Protein AF-A0A951AF44-F1 (afdb_monomer)

Foldseek 3Di:
DPDDPVFKAWEWDADPVRWIKIKIKGKDKDQPQKDWAKAFDPPQDPDQQEGEIETDIHDRDDDDGGDDIDIDMYMDIDGDDPNRHQKYWYDYPVDIDIHGYYYPPD

Sequence (106 aa):
MSKSKNEFRAWYENDSAGKSHIKVKGTVTEIDGSTTTIVRANPQGINPRVLLLRLDVQPYSGSIPPHTAIEKEITYDELSTKGAFSDVTIEGKTDSFTLKVEADAH

Mean predicted aligned error: 6.83 Å

Secondary structure (DSSP, 8-state):
----GGG-EEEEEE-TTS-EEEEEEEEEEEETT-EEEEEE-SSPPS-TTEEEEEEEEEPP-SSS----EEEEEEEEEEEE-TTS-SEEEEE-SS-EEEEEEEE---

Solvent-accessible surface area (backbone atoms only — not comparable to full-atom values): 6310 Å² total; per-residue (Å²): 132,86,80,60,82,82,52,56,50,36,30,41,46,68,50,99,86,72,48,28,28,43,37,36,40,30,65,46,78,36,51,50,73,38,49,74,43,65,40,80,39,84,76,63,58,94,52,80,39,40,46,38,30,27,56,49,70,48,73,54,86,68,93,68,82,64,88,47,78,43,81,42,80,46,67,36,80,42,85,41,63,82,80,55,46,57,31,38,34,43,36,49,96,90,51,70,51,74,41,65,46,40,78,62,88,124

Structure (mmCIF, N/CA/C/O backbone):
data_AF-A0A951AF44-F1
#
_entry.id   AF-A0A951AF44-F1
#
loop_
_atom_site.group_PDB
_atom_site.id
_atom_site.type_symbol
_atom_site.label_atom_id
_atom_site.label_alt_id
_atom_site.label_comp_id
_atom_site.label_asym_id
_atom_site.label_entity_id
_atom_site.label_seq_id
_atom_site.pdbx_PDB_ins_code
_atom_site.Cartn_x
_atom_site.Cartn_y
_atom_site.Cartn_z
_atom_site.occupancy
_atom_site.B_iso_or_equiv
_atom_site.auth_seq_id
_atom_site.auth_comp_id
_atom_site.auth_asym_id
_atom_site.auth_atom_id
_atom_site.pdbx_PDB_model_num
ATOM 1 N N . MET A 1 1 ? 3.958 -8.562 -18.529 1.00 34.72 1 MET A N 1
ATOM 2 C CA . MET A 1 1 ? 4.108 -9.686 -17.582 1.00 34.72 1 MET A CA 1
ATOM 3 C C . MET A 1 1 ? 3.291 -9.338 -16.354 1.00 34.72 1 MET A C 1
ATOM 5 O O . MET A 1 1 ? 3.559 -8.313 -15.747 1.00 34.72 1 MET A O 1
ATOM 9 N N . SER A 1 2 ? 2.225 -10.093 -16.087 1.00 35.00 2 SER A N 1
ATOM 10 C CA . SER A 1 2 ? 1.320 -9.844 -14.961 1.00 35.00 2 SER A CA 1
ATOM 11 C C . SER A 1 2 ? 2.041 -10.277 -13.689 1.00 35.00 2 SER A C 1
ATOM 13 O O . SER A 1 2 ? 2.142 -11.473 -13.421 1.00 35.00 2 SER A O 1
ATOM 15 N N . LYS A 1 3 ? 2.658 -9.320 -12.984 1.00 45.12 3 LYS A N 1
ATOM 16 C CA . LYS A 1 3 ? 3.288 -9.603 -11.699 1.00 45.12 3 LYS A CA 1
ATOM 17 C C . LYS A 1 3 ? 2.193 -9.966 -10.706 1.00 45.12 3 LYS A C 1
ATOM 19 O O . LYS A 1 3 ? 1.205 -9.262 -10.526 1.00 45.12 3 LYS A O 1
ATOM 24 N N . SER A 1 4 ? 2.340 -11.172 -10.193 1.00 44.66 4 SER A N 1
ATOM 25 C CA . SER A 1 4 ? 1.378 -11.928 -9.422 1.00 44.66 4 SER A CA 1
ATOM 26 C C . SER A 1 4 ? 1.029 -11.223 -8.119 1.00 44.66 4 SER A C 1
ATOM 28 O O . SER A 1 4 ? 1.909 -10.873 -7.340 1.00 44.66 4 SER A O 1
ATOM 30 N N . LYS A 1 5 ? -0.273 -11.153 -7.832 1.00 52.41 5 LYS A N 1
ATOM 31 C CA . LYS A 1 5 ? -0.893 -10.781 -6.546 1.00 52.41 5 LYS A CA 1
ATOM 32 C C . LYS A 1 5 ? -0.252 -11.437 -5.297 1.00 52.41 5 LYS A C 1
ATOM 34 O O . LYS A 1 5 ? -0.565 -11.030 -4.189 1.00 52.41 5 LYS A O 1
ATOM 39 N N . ASN A 1 6 ? 0.628 -12.429 -5.478 1.00 55.78 6 ASN A N 1
ATOM 40 C CA . ASN A 1 6 ? 1.332 -13.198 -4.450 1.00 55.78 6 ASN A CA 1
ATOM 41 C C . ASN A 1 6 ? 2.527 -12.477 -3.798 1.00 55.78 6 ASN A C 1
ATOM 43 O O . ASN A 1 6 ? 3.064 -13.004 -2.830 1.00 55.78 6 ASN A O 1
ATOM 47 N N . GLU A 1 7 ? 2.978 -11.328 -4.311 1.00 81.94 7 GLU A N 1
ATOM 48 C CA . GLU A 1 7 ? 4.149 -10.627 -3.745 1.00 81.94 7 GLU A CA 1
ATOM 49 C C . GLU A 1 7 ? 3.785 -9.564 -2.704 1.00 81.94 7 GLU A C 1
ATOM 51 O O . GLU A 1 7 ? 4.673 -9.077 -2.009 1.00 81.94 7 GLU A O 1
ATOM 56 N N . PHE A 1 8 ? 2.503 -9.206 -2.571 1.00 89.44 8 PHE A N 1
ATOM 57 C CA . PHE A 1 8 ? 2.059 -8.221 -1.589 1.00 89.44 8 PHE A CA 1
ATOM 58 C C . PHE A 1 8 ? 1.379 -8.876 -0.387 1.00 89.44 8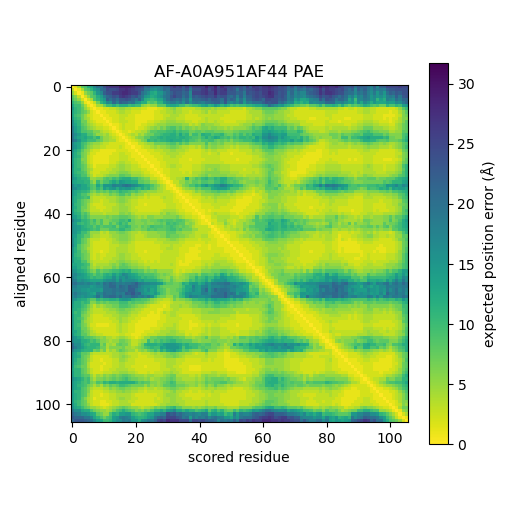 PHE A C 1
ATOM 60 O O . PHE A 1 8 ? 0.572 -9.793 -0.529 1.00 89.44 8 PHE A O 1
ATOM 67 N N . ARG A 1 9 ? 1.652 -8.337 0.802 1.00 92.69 9 ARG A N 1
ATOM 68 C CA . ARG A 1 9 ? 1.024 -8.714 2.071 1.00 92.69 9 ARG A CA 1
ATOM 69 C C . ARG A 1 9 ? 0.561 -7.462 2.808 1.00 92.69 9 ARG A C 1
ATOM 71 O O . ARG A 1 9 ? 1.258 -6.448 2.798 1.00 92.69 9 ARG A O 1
ATOM 78 N N . ALA A 1 10 ? -0.594 -7.551 3.463 1.00 93.44 10 ALA A N 1
ATOM 79 C CA . ALA A 1 10 ? -1.138 -6.508 4.325 1.00 93.44 10 ALA A CA 1
ATOM 80 C C . ALA A 1 10 ? -1.459 -7.085 5.710 1.00 93.44 10 ALA A C 1
ATOM 82 O O . ALA A 1 10 ? -2.112 -8.124 5.805 1.00 93.44 10 ALA A O 1
ATOM 83 N N . TRP A 1 11 ? -1.020 -6.424 6.780 1.00 94.25 11 TRP A N 1
ATOM 84 C CA . TRP A 1 11 ? -1.258 -6.881 8.150 1.00 94.25 11 TRP A CA 1
ATOM 85 C C . TRP A 1 11 ? -1.372 -5.730 9.145 1.00 94.25 11 TRP A C 1
ATOM 87 O O . TRP A 1 11 ? -0.983 -4.596 8.864 1.00 94.25 11 TRP A O 1
ATOM 97 N N . TYR A 1 12 ? -1.898 -6.044 10.326 1.00 93.06 12 TYR A N 1
ATOM 98 C CA . TYR A 1 12 ? -1.816 -5.175 11.495 1.00 93.06 12 TYR A CA 1
ATOM 99 C C . TYR A 1 12 ? -0.642 -5.550 12.389 1.00 93.06 12 TYR A C 1
ATOM 101 O O . TYR A 1 12 ? -0.553 -6.694 12.827 1.00 93.06 12 TYR A O 1
ATOM 109 N N . GLU A 1 13 ? 0.178 -4.567 12.740 1.00 90.88 13 GLU A N 1
ATOM 110 C CA . GLU A 1 13 ? 1.240 -4.672 13.741 1.00 90.88 13 GLU A CA 1
ATOM 111 C C . GLU A 1 13 ? 0.920 -3.740 14.917 1.00 90.88 13 GLU A C 1
ATOM 113 O O . GLU A 1 13 ? 0.327 -2.682 14.722 1.00 90.88 13 GLU A O 1
ATOM 118 N N . ASN A 1 14 ? 1.281 -4.118 16.142 1.00 88.81 14 ASN A N 1
ATOM 119 C CA . ASN A 1 14 ? 1.221 -3.214 17.289 1.00 88.81 14 ASN A CA 1
ATOM 120 C C . ASN A 1 14 ? 2.643 -2.797 17.665 1.00 88.81 14 ASN A C 1
ATOM 122 O O . ASN A 1 14 ? 3.504 -3.660 17.824 1.00 88.81 14 ASN A O 1
ATOM 126 N N . ASP A 1 15 ? 2.877 -1.500 17.842 1.00 86.38 15 ASP A N 1
ATOM 127 C CA . ASP A 1 15 ? 4.148 -1.003 18.353 1.00 86.38 15 ASP A CA 1
ATOM 128 C C . ASP A 1 15 ? 4.283 -1.249 19.869 1.00 86.38 15 ASP A C 1
ATOM 130 O O . ASP A 1 15 ? 3.340 -1.636 20.570 1.00 86.38 15 ASP A O 1
ATOM 134 N N . SER A 1 16 ? 5.479 -0.998 20.403 1.00 82.69 16 SER A N 1
ATOM 135 C CA . SER A 1 16 ? 5.769 -1.135 21.835 1.00 82.69 16 SER A CA 1
ATOM 136 C C . SER A 1 16 ? 5.018 -0.132 22.723 1.00 82.69 16 SER A C 1
ATOM 138 O O . SER A 1 16 ? 4.942 -0.332 23.934 1.00 82.69 16 SER A O 1
ATOM 140 N N . ALA A 1 17 ? 4.445 0.926 22.143 1.00 83.94 17 ALA A N 1
ATOM 141 C CA . ALA A 1 17 ? 3.610 1.910 22.823 1.00 83.9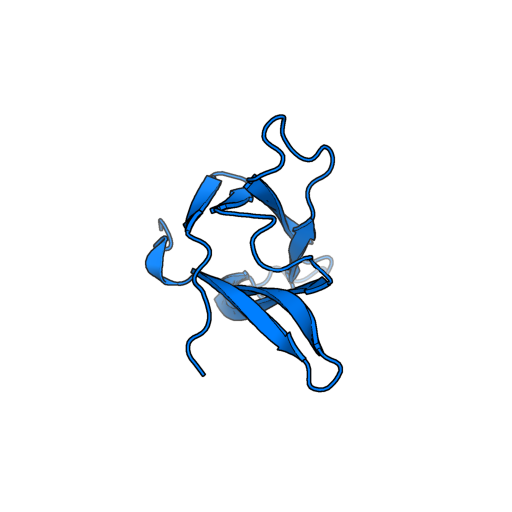4 17 ALA A CA 1
ATOM 142 C C . ALA A 1 17 ? 2.109 1.550 22.780 1.00 83.94 17 ALA A C 1
ATOM 144 O O . ALA A 1 17 ? 1.281 2.320 23.273 1.00 83.94 17 ALA A O 1
ATOM 145 N N . GLY A 1 18 ? 1.746 0.392 22.214 1.00 81.81 18 GLY A N 1
ATOM 146 C CA . GLY A 1 18 ? 0.369 -0.089 22.107 1.00 81.81 18 GLY A CA 1
ATOM 147 C C . GLY A 1 18 ? -0.436 0.552 20.975 1.00 81.81 18 GLY A C 1
ATOM 148 O O . GLY A 1 18 ? -1.657 0.397 20.931 1.00 81.81 18 GLY A O 1
ATOM 149 N N . LYS A 1 19 ? 0.213 1.275 20.060 1.00 87.38 19 LYS A N 1
ATOM 150 C CA . LYS A 1 19 ? -0.417 1.809 18.854 1.00 87.38 19 LYS A CA 1
ATOM 151 C C . LYS A 1 19 ? -0.452 0.742 17.776 1.00 87.38 19 LYS A C 1
ATOM 153 O O . LYS A 1 19 ? 0.516 0.017 17.576 1.00 87.38 19 LYS A O 1
ATOM 158 N N . SER A 1 20 ? -1.559 0.670 17.051 1.00 89.56 20 SER A N 1
ATOM 159 C CA . SER A 1 20 ? -1.69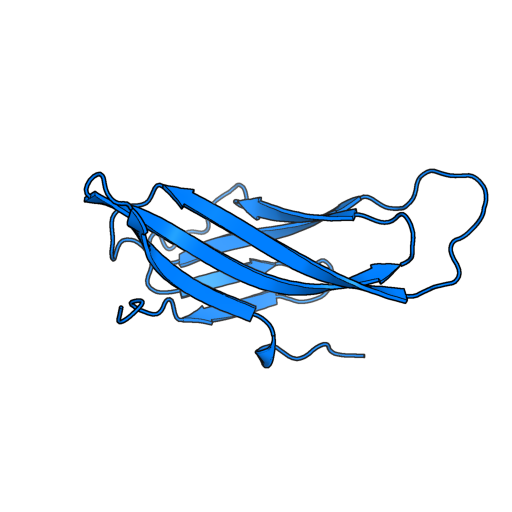0 -0.261 15.935 1.00 89.56 20 SER A CA 1
ATOM 160 C C . SER A 1 20 ? -1.326 0.424 14.623 1.00 89.56 20 SER A C 1
ATOM 162 O O . SER A 1 20 ? -1.668 1.576 14.379 1.00 89.56 20 SER A O 1
ATOM 164 N N . HIS A 1 21 ? -0.633 -0.297 13.763 1.00 93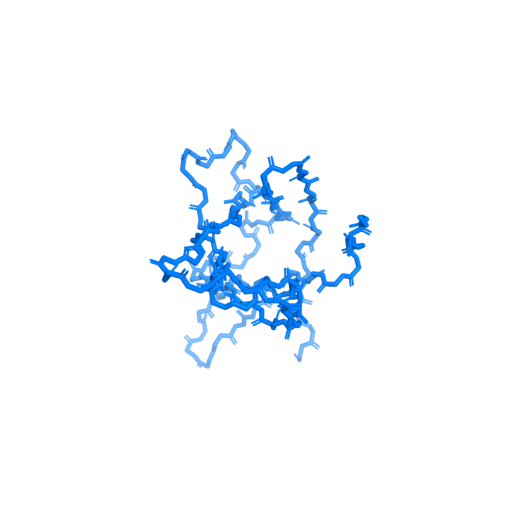.25 21 HIS A N 1
ATOM 165 C CA . HIS A 1 21 ? -0.195 0.147 12.455 1.00 93.25 21 HIS A CA 1
ATOM 166 C C . HIS A 1 21 ? -0.734 -0.826 11.419 1.00 93.25 21 HIS A C 1
ATOM 168 O O . HIS A 1 21 ? -0.646 -2.041 11.604 1.00 93.25 21 HIS A O 1
ATOM 174 N N . ILE A 1 22 ? -1.316 -0.307 10.340 1.00 94.06 22 ILE A N 1
ATOM 175 C CA . ILE A 1 22 ? -1.548 -1.117 9.149 1.00 94.06 22 ILE A CA 1
ATOM 176 C C . ILE A 1 22 ? -0.306 -1.030 8.274 1.00 94.06 22 ILE A C 1
ATOM 178 O O . ILE A 1 22 ? 0.116 0.058 7.877 1.00 94.06 22 ILE A O 1
ATOM 182 N N . LYS A 1 23 ? 0.280 -2.188 7.988 1.00 94.88 23 LYS A N 1
ATOM 183 C CA . LYS A 1 23 ? 1.461 -2.311 7.148 1.00 94.88 23 LYS A CA 1
ATOM 184 C C . LYS A 1 23 ? 1.112 -3.029 5.865 1.00 94.88 23 LYS A C 1
ATOM 186 O O . LYS A 1 23 ? 0.376 -4.015 5.868 1.00 94.88 23 LYS A O 1
ATOM 191 N N . VAL A 1 24 ? 1.652 -2.524 4.765 1.00 94.44 24 VAL A N 1
ATOM 192 C CA . VAL A 1 24 ? 1.583 -3.178 3.461 1.00 94.44 24 VAL A CA 1
ATOM 193 C C . VAL A 1 24 ? 2.987 -3.260 2.915 1.00 94.44 24 VAL A C 1
ATOM 195 O O . VAL A 1 24 ? 3.726 -2.281 2.925 1.00 94.44 24 VAL A O 1
ATOM 198 N N . LYS A 1 25 ? 3.363 -4.439 2.451 1.00 93.81 25 LYS A N 1
ATOM 199 C CA . LYS A 1 25 ? 4.687 -4.708 1.914 1.00 93.81 25 LYS A CA 1
ATOM 200 C C . LYS A 1 25 ? 4.538 -5.493 0.632 1.00 93.81 25 LYS A C 1
ATOM 202 O O . LYS A 1 25 ? 3.706 -6.394 0.571 1.00 93.81 25 LYS A O 1
ATOM 207 N N . GLY A 1 26 ? 5.350 -5.175 -0.360 1.00 91.38 26 GLY A N 1
ATOM 208 C CA . GLY A 1 26 ? 5.448 -5.997 -1.550 1.00 91.38 26 GLY A CA 1
ATOM 209 C C . GLY A 1 26 ? 6.679 -5.689 -2.370 1.00 91.38 26 GLY A C 1
ATOM 210 O O . GLY A 1 26 ? 7.427 -4.758 -2.071 1.00 91.38 26 GLY A O 1
ATOM 211 N N . THR A 1 27 ? 6.876 -6.487 -3.408 1.00 89.62 27 THR A N 1
ATOM 212 C CA . THR A 1 27 ? 7.967 -6.311 -4.361 1.00 89.62 27 THR A CA 1
ATOM 213 C C . THR A 1 27 ? 7.419 -5.717 -5.649 1.00 89.62 27 THR A C 1
ATOM 215 O O . THR A 1 27 ? 6.376 -6.125 -6.158 1.00 89.62 27 THR A O 1
ATOM 218 N N . VAL A 1 28 ? 8.125 -4.730 -6.188 1.00 86.00 28 VAL A N 1
ATOM 219 C CA . VAL A 1 28 ? 7.851 -4.145 -7.500 1.00 86.00 28 VAL A CA 1
ATOM 220 C C . VAL A 1 28 ? 9.083 -4.248 -8.375 1.00 86.00 28 VAL A C 1
ATOM 222 O O . VAL A 1 28 ? 10.212 -4.265 -7.891 1.00 86.00 28 VAL A O 1
ATOM 225 N N . THR A 1 29 ? 8.869 -4.326 -9.684 1.00 83.75 29 THR A N 1
ATOM 226 C CA . THR A 1 29 ? 9.954 -4.150 -10.647 1.00 83.75 29 THR A CA 1
ATOM 227 C C . THR A 1 29 ? 9.895 -2.745 -11.194 1.00 83.75 29 THR A C 1
ATOM 229 O O . THR A 1 29 ? 8.917 -2.364 -11.835 1.00 83.75 29 THR A O 1
ATOM 232 N N . GLU A 1 30 ? 10.963 -2.006 -10.953 1.00 79.38 30 GLU A N 1
ATOM 233 C CA . GLU A 1 30 ? 11.165 -0.657 -11.448 1.00 79.38 30 GLU A CA 1
ATOM 234 C C . GLU A 1 30 ? 12.170 -0.701 -12.590 1.00 79.38 30 GLU A C 1
ATOM 236 O O . GLU A 1 30 ? 13.107 -1.500 -12.594 1.00 79.38 30 GLU A O 1
ATOM 241 N N . ILE A 1 31 ? 11.979 0.160 -13.581 1.00 79.06 31 ILE A N 1
ATOM 242 C CA . ILE A 1 31 ? 13.046 0.436 -14.536 1.00 79.06 31 ILE A CA 1
ATOM 243 C C . ILE A 1 31 ? 14.039 1.362 -13.822 1.00 79.06 31 ILE A C 1
ATOM 245 O O . ILE A 1 31 ? 13.608 2.238 -13.071 1.00 79.06 31 ILE A O 1
ATOM 249 N N . ASP A 1 32 ? 15.340 1.162 -14.023 1.00 71.19 32 ASP A N 1
ATOM 250 C CA . ASP A 1 32 ? 16.395 1.938 -13.368 1.00 71.19 32 ASP A CA 1
ATOM 251 C C . ASP A 1 32 ? 16.096 3.451 -13.398 1.00 71.19 32 ASP A C 1
ATOM 253 O O . ASP A 1 32 ? 15.673 4.011 -14.409 1.00 71.19 32 ASP A O 1
ATOM 257 N N . GLY A 1 33 ? 16.209 4.102 -12.244 1.00 71.19 33 GLY A N 1
ATOM 258 C CA . GLY A 1 33 ? 15.895 5.519 -12.076 1.00 71.19 33 GLY A CA 1
ATOM 259 C C . GLY A 1 33 ? 14.407 5.915 -12.049 1.00 71.19 33 GLY A C 1
ATOM 260 O O . GLY A 1 33 ? 14.118 7.084 -11.796 1.00 71.19 33 GLY A O 1
ATOM 261 N N . SER A 1 34 ? 13.454 4.999 -12.260 1.00 80.88 34 SER A N 1
ATOM 262 C CA . SER A 1 34 ? 12.056 5.223 -11.851 1.00 80.88 34 SER A CA 1
ATOM 263 C C . SER A 1 34 ? 11.895 4.963 -10.353 1.00 80.88 34 SER A C 1
ATOM 265 O O . SER A 1 34 ? 12.665 4.212 -9.764 1.00 80.88 34 SER A O 1
ATOM 267 N N . THR A 1 35 ? 10.928 5.617 -9.712 1.00 84.88 35 THR A N 1
ATOM 268 C CA . THR A 1 35 ? 10.627 5.388 -8.292 1.00 84.88 35 THR A CA 1
ATOM 269 C C . THR A 1 35 ? 9.147 5.104 -8.127 1.00 84.88 35 THR A C 1
ATOM 271 O O . THR A 1 35 ? 8.316 5.928 -8.500 1.00 84.88 35 THR A O 1
ATOM 274 N N . THR A 1 36 ? 8.817 3.962 -7.536 1.00 88.12 36 THR A N 1
ATOM 275 C CA . THR A 1 36 ? 7.458 3.598 -7.140 1.00 88.12 36 THR A CA 1
ATOM 276 C C . THR A 1 36 ? 7.325 3.731 -5.634 1.00 88.12 36 THR A C 1
ATOM 278 O O . THR A 1 36 ? 8.168 3.273 -4.861 1.00 88.12 36 THR A O 1
ATOM 281 N N . THR A 1 37 ? 6.237 4.352 -5.201 1.00 92.06 37 THR A N 1
ATOM 282 C CA . THR A 1 37 ? 5.870 4.451 -3.787 1.00 92.06 37 THR A CA 1
ATOM 283 C C . THR A 1 37 ? 4.425 4.024 -3.595 1.00 92.06 37 THR A C 1
ATOM 285 O O . THR A 1 37 ? 3.596 4.182 -4.491 1.00 92.06 37 THR A O 1
ATOM 288 N N . ILE A 1 38 ? 4.116 3.464 -2.427 1.00 93.50 38 ILE A N 1
ATOM 289 C CA . ILE A 1 38 ? 2.736 3.195 -2.029 1.00 93.50 38 ILE A CA 1
ATOM 290 C C . ILE A 1 38 ? 2.238 4.422 -1.274 1.00 93.50 38 ILE A C 1
ATOM 292 O O . ILE A 1 38 ? 2.851 4.836 -0.292 1.00 93.50 38 ILE A O 1
ATOM 296 N N . VAL A 1 39 ? 1.121 4.991 -1.712 1.00 94.25 39 VAL A N 1
ATOM 297 C CA . VAL A 1 39 ? 0.502 6.148 -1.062 1.00 94.25 39 VAL A CA 1
ATOM 298 C C . VAL A 1 39 ? -0.965 5.886 -0.774 1.00 94.25 39 VAL A C 1
ATOM 300 O O . VAL A 1 39 ? -1.627 5.119 -1.473 1.00 94.25 39 VAL A O 1
ATOM 303 N N . ARG A 1 40 ? -1.504 6.560 0.242 1.00 94.56 40 ARG A N 1
ATOM 304 C CA . ARG A 1 40 ? -2.941 6.545 0.503 1.00 94.56 40 ARG A CA 1
ATOM 305 C C . ARG A 1 40 ? -3.686 7.240 -0.633 1.00 94.56 40 ARG A C 1
ATOM 307 O O . ARG A 1 40 ? -3.369 8.379 -0.972 1.00 94.56 40 ARG A O 1
ATOM 314 N N . ALA A 1 41 ? -4.688 6.581 -1.205 1.00 92.31 41 ALA A N 1
ATOM 315 C CA . ALA A 1 41 ? -5.506 7.188 -2.248 1.00 92.31 41 ALA A CA 1
ATOM 316 C C . ALA A 1 41 ? -6.391 8.313 -1.678 1.00 92.31 41 ALA A C 1
ATOM 318 O O . ALA A 1 41 ? -6.836 8.262 -0.530 1.00 92.31 41 ALA A O 1
ATOM 319 N N . ASN A 1 42 ? -6.680 9.332 -2.482 1.00 87.75 42 ASN A N 1
ATOM 320 C CA . ASN A 1 42 ? -7.666 10.357 -2.150 1.00 87.75 42 ASN A CA 1
ATOM 321 C C . ASN A 1 42 ? -8.531 10.615 -3.395 1.00 87.75 42 ASN A C 1
ATOM 323 O O . ASN A 1 42 ? -7.966 11.007 -4.420 1.00 87.75 42 ASN A O 1
ATOM 327 N N . PRO A 1 43 ? -9.859 10.389 -3.344 1.00 87.81 43 PRO A N 1
ATOM 328 C CA . PRO A 1 43 ? -10.664 9.999 -2.177 1.00 87.81 43 PRO A CA 1
ATOM 329 C C . PRO A 1 43 ? -10.415 8.562 -1.693 1.00 87.81 43 PRO A C 1
ATOM 331 O O . PRO A 1 43 ? -10.061 7.679 -2.470 1.00 87.81 43 PRO A O 1
ATOM 334 N N . GLN A 1 44 ? -10.630 8.321 -0.396 1.00 88.62 44 GLN A N 1
ATOM 335 C CA . GLN A 1 44 ? -10.842 6.966 0.119 1.00 88.62 44 GLN A CA 1
ATOM 336 C C . GLN A 1 44 ? -12.231 6.511 -0.338 1.00 88.62 44 GLN A C 1
ATOM 338 O O . GLN A 1 44 ? -13.185 7.283 -0.245 1.00 88.62 44 GLN A O 1
ATOM 343 N N . GLY A 1 45 ? -12.330 5.303 -0.898 1.00 83.88 45 GLY A N 1
ATOM 344 C CA . GLY A 1 45 ? -13.576 4.786 -1.469 1.00 83.88 45 GLY A CA 1
ATOM 345 C C . GLY A 1 45 ? -14.754 4.777 -0.482 1.00 83.88 45 GLY A C 1
ATOM 346 O O . GLY A 1 45 ? -14.606 5.009 0.713 1.00 83.88 45 GLY A O 1
ATOM 347 N N . ILE A 1 46 ? -15.952 4.463 -0.982 1.00 86.56 46 ILE A N 1
ATOM 348 C CA . ILE A 1 46 ? -17.204 4.547 -0.201 1.00 86.56 46 ILE A CA 1
ATOM 349 C C . ILE A 1 46 ? -17.200 3.610 1.023 1.00 86.56 46 ILE A C 1
ATOM 351 O O . ILE A 1 46 ? -17.858 3.900 2.021 1.00 86.56 46 ILE A O 1
ATOM 355 N N . ASN A 1 47 ? -16.482 2.481 0.964 1.00 90.38 47 ASN A N 1
ATOM 356 C CA . ASN A 1 47 ? -16.432 1.518 2.061 1.00 90.38 47 ASN A CA 1
ATOM 357 C C . ASN A 1 47 ? -15.304 1.862 3.054 1.00 90.38 47 ASN A C 1
AT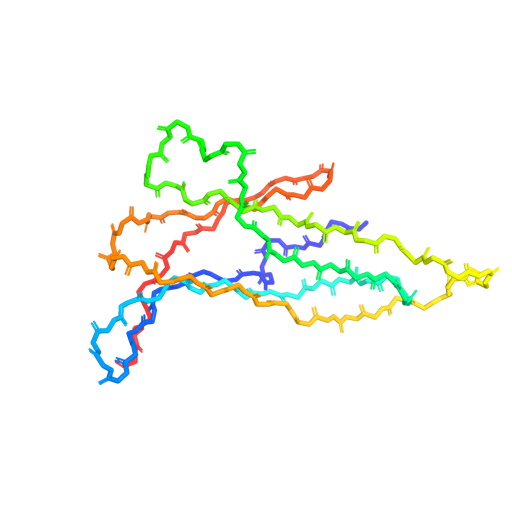OM 359 O O . ASN A 1 47 ? -14.138 1.638 2.731 1.00 90.38 47 ASN A O 1
ATOM 363 N N . PRO A 1 48 ? -15.622 2.298 4.288 1.00 87.69 48 PRO A N 1
ATOM 364 C CA . PRO A 1 48 ? -14.612 2.687 5.271 1.00 87.69 48 PRO A CA 1
ATOM 365 C C . PRO A 1 48 ? -13.781 1.511 5.805 1.00 87.69 48 PRO A C 1
ATOM 367 O O . PRO A 1 48 ? -12.753 1.739 6.433 1.00 87.69 48 PRO A O 1
ATOM 370 N N . ARG A 1 49 ? -14.204 0.258 5.569 1.00 91.75 49 ARG A N 1
ATOM 371 C CA . ARG A 1 49 ? -13.444 -0.948 5.947 1.00 91.75 49 ARG A CA 1
ATOM 372 C C . ARG A 1 49 ? -12.401 -1.360 4.911 1.00 91.75 49 ARG A C 1
ATOM 374 O O . ARG A 1 49 ? -11.667 -2.316 5.150 1.00 91.75 49 ARG A O 1
ATOM 381 N N . VAL A 1 50 ? -12.343 -0.677 3.769 1.00 92.75 50 VAL A N 1
ATOM 382 C CA . VAL A 1 50 ? -11.350 -0.940 2.727 1.00 92.75 50 VAL A CA 1
ATOM 383 C C . VAL A 1 50 ? -10.394 0.238 2.669 1.00 92.75 50 VAL A C 1
ATOM 385 O O . VAL A 1 50 ? -10.792 1.344 2.310 1.00 92.75 50 VAL A O 1
ATOM 388 N N . LEU A 1 51 ? -9.127 -0.001 3.001 1.00 94.62 51 LEU A N 1
ATOM 389 C CA . LEU A 1 51 ? -8.082 0.995 2.796 1.00 94.62 51 LEU A CA 1
ATOM 390 C C . LEU A 1 51 ? -7.717 1.014 1.312 1.00 94.62 51 LEU A C 1
ATOM 392 O O . LEU A 1 51 ? -7.300 -0.006 0.759 1.00 94.62 51 LEU A O 1
ATOM 396 N N . LEU A 1 52 ? -7.873 2.168 0.667 1.00 95.31 52 LEU A N 1
ATOM 397 C CA . LEU A 1 52 ? -7.482 2.340 -0.728 1.00 95.31 52 LEU A CA 1
ATOM 398 C C . LEU A 1 52 ? -6.078 2.944 -0.800 1.00 95.31 52 LEU A C 1
ATOM 400 O O . LEU A 1 52 ? -5.837 4.047 -0.302 1.00 95.31 52 LEU A O 1
ATOM 404 N N . LEU A 1 53 ? -5.161 2.220 -1.426 1.00 95.12 53 LEU A N 1
ATOM 405 C CA . LEU A 1 53 ? -3.791 2.631 -1.695 1.00 95.12 53 LEU A CA 1
ATOM 406 C C . LEU A 1 53 ? -3.579 2.754 -3.200 1.00 95.12 53 LEU A C 1
ATOM 408 O O . LEU A 1 53 ? -4.265 2.116 -3.995 1.00 95.12 53 LEU A O 1
ATOM 412 N N . ARG A 1 54 ? -2.594 3.555 -3.589 1.00 93.44 54 ARG A N 1
ATOM 413 C CA . ARG A 1 54 ? -2.187 3.754 -4.975 1.00 93.44 54 ARG A CA 1
ATOM 414 C C . ARG A 1 54 ? -0.682 3.585 -5.099 1.00 93.44 54 ARG A C 1
ATOM 416 O O . ARG A 1 54 ? 0.062 4.058 -4.241 1.00 93.44 54 ARG A O 1
ATOM 423 N N . LEU A 1 55 ? -0.242 2.952 -6.179 1.00 90.69 55 LEU A N 1
ATOM 424 C CA . LEU A 1 55 ? 1.157 2.964 -6.587 1.00 90.69 55 LEU A CA 1
ATOM 425 C C . LEU A 1 55 ? 1.428 4.258 -7.353 1.00 90.69 55 LEU A C 1
ATOM 427 O O . LEU A 1 55 ? 0.934 4.446 -8.465 1.00 90.69 55 LEU A O 1
ATOM 431 N N . ASP A 1 56 ? 2.181 5.164 -6.740 1.00 89.88 56 ASP A N 1
ATOM 432 C CA . ASP A 1 56 ? 2.640 6.384 -7.391 1.00 89.88 56 ASP A CA 1
ATOM 433 C C . ASP A 1 56 ? 4.008 6.135 -8.021 1.00 89.88 56 ASP A C 1
ATOM 435 O O . ASP A 1 56 ? 4.973 5.819 -7.321 1.00 89.88 56 ASP A O 1
ATOM 439 N N . VAL A 1 57 ? 4.065 6.229 -9.349 1.00 86.81 57 VAL A N 1
ATOM 440 C CA . VAL A 1 57 ? 5.262 5.945 -10.143 1.00 86.81 57 VAL A CA 1
ATOM 441 C C . VAL A 1 57 ? 5.788 7.257 -10.695 1.00 86.81 57 VAL A C 1
ATOM 443 O O . VAL A 1 57 ? 5.214 7.837 -11.620 1.00 86.81 57 VAL A O 1
ATOM 446 N N . GLN A 1 58 ? 6.917 7.698 -10.160 1.00 86.81 58 GLN A N 1
ATOM 447 C CA . GLN A 1 58 ? 7.681 8.795 -10.723 1.00 86.81 58 GLN A CA 1
ATOM 448 C C . GLN A 1 58 ? 8.577 8.249 -11.841 1.00 86.81 58 GLN A C 1
ATOM 450 O O . GLN A 1 58 ? 9.431 7.392 -11.582 1.00 86.81 58 GLN A O 1
ATOM 455 N N . PRO A 1 59 ? 8.380 8.695 -13.096 1.00 81.56 59 PRO A N 1
ATOM 456 C CA . PRO A 1 59 ? 9.236 8.277 -14.191 1.00 81.56 59 PRO A CA 1
ATOM 457 C C . PRO A 1 59 ? 10.644 8.839 -13.996 1.00 81.56 59 PRO A C 1
ATOM 459 O O . PRO A 1 59 ? 10.827 9.917 -13.427 1.00 81.56 59 PRO A O 1
ATOM 462 N N . TYR A 1 60 ? 11.633 8.122 -14.520 1.00 79.62 60 TYR A N 1
ATOM 463 C CA . TYR A 1 60 ? 12.997 8.624 -14.597 1.00 79.62 60 TYR A CA 1
ATOM 464 C C . TYR A 1 60 ? 13.041 9.969 -15.339 1.00 79.62 60 TYR A C 1
ATOM 466 O O . TYR A 1 60 ? 12.439 10.118 -16.404 1.00 79.62 60 TYR A O 1
ATOM 474 N N . SER A 1 61 ? 13.757 10.941 -14.773 1.00 76.38 61 SER A N 1
ATOM 475 C CA . SER A 1 61 ? 13.835 12.317 -15.280 1.00 76.38 61 SER A CA 1
ATOM 476 C C . SER A 1 61 ? 15.152 12.659 -15.983 1.00 76.38 61 SER A C 1
ATOM 478 O O . SER A 1 61 ? 15.329 13.797 -16.417 1.00 76.38 61 SER A O 1
ATOM 480 N N . GLY A 1 62 ? 16.092 11.717 -16.091 1.00 74.38 62 GLY A N 1
ATOM 481 C CA . GLY A 1 62 ? 17.383 11.977 -16.726 1.00 74.38 62 GLY A CA 1
ATOM 482 C C . GLY A 1 62 ? 17.387 11.757 -18.241 1.00 74.38 62 GLY A C 1
ATOM 483 O O . GLY A 1 62 ? 16.456 11.220 -18.837 1.00 74.38 62 GLY A O 1
ATOM 484 N N . SER A 1 63 ? 18.476 12.184 -18.877 1.00 70.50 63 SER A N 1
ATOM 485 C CA . SER A 1 63 ? 18.609 12.186 -20.339 1.00 70.50 63 SER A CA 1
ATOM 486 C C . SER A 1 63 ? 18.992 10.829 -20.940 1.00 70.50 63 SER A C 1
ATOM 488 O O . SER A 1 63 ? 18.909 10.664 -22.156 1.00 70.50 63 SER A O 1
ATOM 490 N N . ILE A 1 64 ? 19.449 9.872 -20.123 1.00 73.50 64 ILE A N 1
ATOM 491 C CA . ILE A 1 64 ? 19.905 8.553 -20.581 1.00 73.50 64 ILE A CA 1
ATOM 492 C C . ILE A 1 64 ? 18.798 7.537 -20.297 1.00 73.50 64 ILE A C 1
ATOM 494 O O . ILE A 1 64 ? 18.518 7.281 -19.130 1.00 73.50 64 ILE A O 1
ATOM 498 N N . PRO A 1 65 ? 18.156 6.955 -21.323 1.00 64.25 65 PRO A N 1
ATOM 499 C CA . PRO A 1 65 ? 17.058 6.030 -21.103 1.00 64.25 65 PRO A CA 1
ATOM 500 C C . PRO A 1 65 ? 17.556 4.817 -20.310 1.00 64.25 65 PRO A C 1
ATOM 502 O O . PRO A 1 65 ? 18.552 4.219 -20.702 1.00 64.25 65 PRO A O 1
ATOM 505 N N . PRO A 1 66 ? 16.891 4.437 -19.216 1.00 68.69 66 PRO A N 1
ATOM 506 C CA . PRO A 1 66 ? 17.327 3.309 -18.412 1.00 68.69 66 PRO A CA 1
ATOM 507 C C . PRO A 1 66 ? 17.131 1.975 -19.142 1.00 68.69 66 PRO A C 1
ATOM 509 O O . PRO A 1 66 ? 16.182 1.796 -19.908 1.00 68.69 66 PRO A O 1
ATOM 512 N N . HIS A 1 67 ? 18.041 1.029 -18.900 1.00 73.12 67 HIS A N 1
ATOM 513 C CA . HIS A 1 67 ? 18.103 -0.249 -19.629 1.00 73.12 67 HIS A CA 1
ATOM 514 C C . HIS A 1 67 ? 17.870 -1.478 -18.741 1.00 73.12 67 HIS A C 1
ATOM 516 O O . HIS A 1 67 ? 17.759 -2.592 -19.252 1.00 73.12 67 HIS A O 1
ATOM 522 N N . THR A 1 68 ? 17.816 -1.289 -17.423 1.00 79.81 68 THR A N 1
ATOM 523 C CA . THR A 1 68 ? 17.797 -2.380 -16.445 1.00 79.81 68 THR A CA 1
ATOM 524 C C . THR A 1 68 ? 16.491 -2.355 -15.668 1.00 79.81 68 THR A C 1
ATOM 526 O O .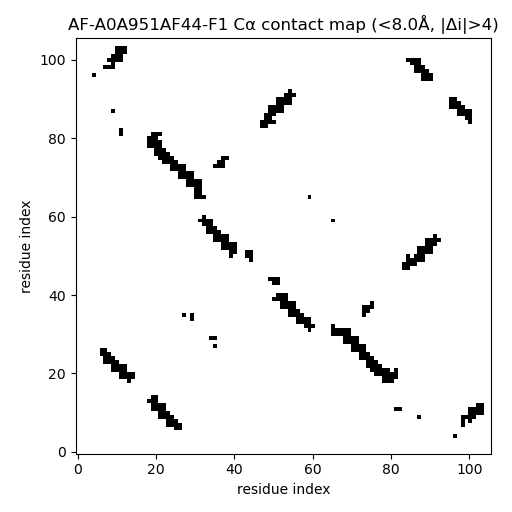 THR A 1 68 ? 16.039 -1.295 -15.244 1.00 79.81 68 THR A O 1
ATOM 529 N N . ALA A 1 69 ? 15.891 -3.526 -15.473 1.00 80.88 69 ALA A N 1
ATOM 530 C CA . ALA A 1 69 ? 14.771 -3.714 -14.563 1.00 80.88 69 ALA A CA 1
ATOM 531 C C . ALA A 1 69 ? 15.312 -4.213 -13.215 1.00 80.88 69 ALA A C 1
ATOM 533 O O . ALA A 1 69 ? 16.052 -5.196 -13.179 1.00 80.88 69 ALA A O 1
ATOM 534 N N . ILE A 1 70 ? 14.968 -3.532 -12.125 1.00 83.56 70 ILE A N 1
ATOM 535 C CA . ILE A 1 70 ? 15.437 -3.818 -10.767 1.00 83.56 70 ILE A CA 1
ATOM 536 C C . ILE A 1 70 ? 14.229 -4.185 -9.910 1.00 83.56 70 ILE A C 1
ATOM 538 O O . ILE A 1 70 ? 13.197 -3.516 -9.955 1.00 83.56 70 ILE A O 1
ATOM 542 N N . GLU A 1 71 ? 14.343 -5.259 -9.133 1.00 86.50 71 GLU A N 1
ATOM 543 C CA . GLU A 1 71 ? 13.340 -5.601 -8.126 1.00 86.50 71 GLU A CA 1
ATOM 544 C C . GLU A 1 71 ? 13.607 -4.834 -6.838 1.00 86.50 71 GLU A C 1
ATOM 546 O O . GLU A 1 71 ? 14.729 -4.812 -6.329 1.00 86.50 71 GLU A O 1
ATOM 551 N N . LYS A 1 72 ? 12.563 -4.200 -6.314 1.00 85.62 72 LYS A N 1
ATOM 552 C CA . LYS A 1 72 ? 12.631 -3.385 -5.115 1.00 85.62 72 LYS A CA 1
ATOM 553 C C . LYS A 1 72 ? 11.474 -3.712 -4.197 1.00 85.62 72 LYS A C 1
ATOM 555 O O . LYS A 1 72 ? 10.326 -3.834 -4.619 1.00 85.62 72 LYS A O 1
ATOM 560 N N . GLU A 1 73 ? 11.799 -3.827 -2.924 1.00 90.31 73 GLU A N 1
ATOM 561 C CA . GLU A 1 73 ? 10.816 -3.953 -1.867 1.00 90.31 73 GLU A CA 1
ATOM 562 C C . GLU A 1 73 ? 10.279 -2.567 -1.500 1.00 90.31 73 GLU A C 1
ATOM 564 O O . GLU A 1 73 ? 11.046 -1.630 -1.267 1.00 90.31 73 GLU A O 1
ATOM 569 N N . ILE A 1 74 ? 8.957 -2.438 -1.454 1.00 91.75 74 ILE A N 1
ATOM 570 C CA . ILE A 1 74 ? 8.264 -1.217 -1.057 1.00 91.75 74 ILE A CA 1
ATOM 571 C C . ILE A 1 74 ? 7.366 -1.498 0.141 1.00 91.75 74 ILE A C 1
ATOM 573 O O . ILE A 1 74 ? 6.752 -2.563 0.258 1.00 91.75 74 ILE A O 1
ATOM 577 N N . THR A 1 75 ? 7.299 -0.523 1.039 1.00 94.31 75 THR A N 1
ATOM 578 C CA . THR A 1 75 ? 6.529 -0.605 2.276 1.00 94.31 75 THR A CA 1
ATOM 579 C C . THR A 1 75 ? 5.633 0.614 2.436 1.00 94.31 75 THR A C 1
ATOM 581 O O . THR A 1 75 ? 5.959 1.725 2.021 1.00 94.31 75 THR A O 1
ATOM 584 N N . TYR A 1 76 ? 4.482 0.380 3.047 1.00 95.06 76 TYR A N 1
ATOM 585 C CA . TYR A 1 76 ? 3.537 1.378 3.512 1.00 95.06 76 TYR A CA 1
ATOM 586 C C . TYR A 1 76 ? 3.279 1.123 4.989 1.00 95.06 76 TYR A C 1
ATOM 588 O O . TYR A 1 76 ? 3.085 -0.027 5.390 1.00 95.06 76 TYR A O 1
ATOM 596 N N . ASP A 1 77 ? 3.257 2.191 5.771 1.00 94.94 77 ASP A N 1
ATOM 597 C CA . ASP A 1 77 ? 2.985 2.155 7.199 1.00 94.94 77 ASP A CA 1
ATOM 598 C C . ASP A 1 77 ? 2.081 3.337 7.552 1.00 94.94 77 ASP A C 1
ATOM 600 O O . ASP A 1 77 ? 2.404 4.493 7.267 1.00 94.94 77 ASP A O 1
ATOM 604 N N . GLU A 1 78 ? 0.933 3.037 8.150 1.00 93.31 78 GLU A N 1
ATOM 605 C CA . GLU A 1 78 ? 0.004 4.034 8.656 1.00 93.31 78 GLU A CA 1
ATOM 606 C C . GLU A 1 78 ? -0.489 3.657 10.053 1.00 93.31 78 GLU A C 1
ATOM 608 O O . GLU A 1 78 ? -0.989 2.553 10.286 1.00 93.31 78 GLU A O 1
ATOM 613 N N . LEU A 1 79 ? -0.441 4.630 10.966 1.00 92.62 79 LEU A N 1
ATOM 614 C CA . LEU A 1 79 ? -1.090 4.536 12.268 1.00 92.62 79 LEU A CA 1
ATOM 615 C C . LEU A 1 79 ? -2.606 4.351 12.090 1.00 92.62 79 LEU A C 1
ATOM 617 O O . LEU A 1 79 ? -3.286 5.206 11.525 1.00 92.62 79 LEU A O 1
ATOM 621 N N . SER A 1 80 ? -3.150 3.261 12.619 1.00 87.56 80 SER A N 1
ATOM 622 C CA . SER A 1 80 ? -4.555 2.891 12.456 1.00 87.56 80 SER A CA 1
ATOM 623 C C . SER A 1 80 ? -5.118 2.282 13.738 1.00 87.56 80 SER A C 1
ATOM 625 O O . SER A 1 80 ? -4.391 1.824 14.610 1.00 87.56 80 SER A O 1
ATOM 627 N N . THR A 1 81 ? -6.438 2.246 13.888 1.00 83.25 81 THR A N 1
ATOM 628 C CA . THR A 1 81 ? -7.055 1.441 14.948 1.00 83.25 81 THR A CA 1
ATOM 629 C C . THR A 1 81 ? -7.132 -0.009 14.471 1.00 83.25 81 THR A C 1
ATOM 631 O O . THR A 1 81 ? -7.688 -0.274 13.403 1.00 83.25 81 THR A O 1
ATOM 634 N N . LYS A 1 82 ? -6.583 -0.966 15.235 1.00 78.25 82 LYS A N 1
ATOM 635 C CA . LYS A 1 82 ? -6.637 -2.394 14.875 1.00 78.25 82 LYS A CA 1
ATOM 636 C C . LYS A 1 82 ? -8.074 -2.822 14.572 1.00 78.25 82 LYS A C 1
ATOM 638 O O . LYS A 1 82 ? -8.977 -2.590 15.372 1.00 78.25 82 LYS A O 1
ATOM 643 N N . GLY A 1 83 ? -8.268 -3.456 13.416 1.00 78.31 83 GLY A N 1
ATOM 644 C CA . GLY A 1 83 ? -9.578 -3.919 12.951 1.00 78.31 83 GLY A CA 1
ATOM 645 C C . GLY A 1 83 ? -10.434 -2.867 12.235 1.00 78.31 83 GLY A C 1
ATOM 646 O O . GLY A 1 83 ? -11.569 -3.175 11.877 1.00 78.31 83 GLY A O 1
ATOM 647 N N . ALA A 1 84 ? -9.923 -1.652 11.996 1.00 83.25 84 ALA A N 1
ATOM 648 C CA . ALA A 1 84 ? -10.625 -0.640 11.200 1.00 83.25 84 ALA A CA 1
ATOM 649 C C . ALA A 1 84 ? -10.797 -1.051 9.723 1.00 83.25 84 ALA A C 1
ATOM 651 O O . ALA A 1 84 ? -11.813 -0.735 9.106 1.00 83.25 84 ALA A O 1
ATOM 652 N N . PHE A 1 85 ? -9.833 -1.789 9.178 1.00 91.00 85 PHE A N 1
ATOM 653 C CA . PHE A 1 85 ? -9.774 -2.236 7.794 1.00 91.00 85 PHE A CA 1
ATOM 654 C C . PHE A 1 85 ? -9.778 -3.764 7.737 1.00 91.00 85 PHE A C 1
ATOM 656 O O . PHE A 1 85 ? -9.016 -4.427 8.438 1.00 91.00 85 PHE A O 1
ATOM 663 N N . SER A 1 86 ? -10.641 -4.326 6.896 1.00 92.19 86 SER A N 1
ATOM 664 C CA . SER A 1 86 ? -10.666 -5.762 6.595 1.00 92.19 86 SER A CA 1
ATOM 665 C C . SER A 1 86 ? -9.857 -6.103 5.348 1.00 92.19 86 SER A C 1
ATOM 667 O O . SER A 1 86 ? -9.376 -7.226 5.197 1.00 92.19 86 SER A O 1
ATOM 669 N N . ASP A 1 87 ? -9.728 -5.133 4.446 1.00 94.12 87 ASP A N 1
ATOM 670 C CA . ASP A 1 87 ? -9.136 -5.304 3.132 1.00 94.12 87 ASP A CA 1
ATOM 671 C C . ASP A 1 87 ? -8.321 -4.060 2.754 1.00 94.12 87 ASP A C 1
ATOM 673 O O . ASP A 1 87 ? -8.660 -2.934 3.127 1.00 94.12 87 ASP A O 1
ATOM 677 N N . VAL A 1 88 ? -7.267 -4.265 1.971 1.00 93.75 88 VAL A N 1
ATOM 678 C CA . VAL A 1 88 ? -6.494 -3.204 1.319 1.00 93.75 88 VAL A CA 1
ATOM 679 C C . VAL A 1 88 ? -6.646 -3.379 -0.177 1.00 93.75 88 VAL A C 1
ATOM 681 O O . VAL A 1 88 ? -6.328 -4.440 -0.702 1.00 93.75 88 VAL A O 1
ATOM 684 N N . THR A 1 89 ? -7.097 -2.348 -0.879 1.00 94.81 89 THR A N 1
ATOM 685 C CA . THR A 1 89 ? -7.060 -2.330 -2.345 1.00 94.81 89 THR A CA 1
ATOM 686 C C . THR A 1 89 ? -5.902 -1.463 -2.798 1.00 94.81 89 THR A C 1
ATOM 688 O O . THR A 1 89 ? -5.783 -0.328 -2.350 1.00 94.81 89 THR A O 1
ATOM 691 N N . ILE A 1 90 ? -5.052 -1.998 -3.669 1.00 93.06 90 ILE A N 1
ATOM 692 C CA . ILE A 1 90 ? -3.929 -1.285 -4.272 1.00 93.06 90 ILE A CA 1
ATOM 693 C C . ILE A 1 90 ? -4.270 -1.028 -5.738 1.00 93.06 90 ILE A C 1
ATOM 695 O O . ILE A 1 90 ? -4.507 -1.963 -6.505 1.00 93.06 90 ILE A O 1
ATOM 699 N N . GLU A 1 91 ? -4.304 0.245 -6.116 1.00 91.88 91 GLU A N 1
ATOM 700 C CA . GLU A 1 91 ? -4.503 0.699 -7.488 1.00 91.88 91 GLU A CA 1
ATOM 701 C C . GLU A 1 91 ? -3.150 0.974 -8.149 1.00 91.88 91 GLU A C 1
ATOM 703 O O . GLU A 1 91 ? -2.401 1.871 -7.752 1.00 91.88 91 GLU A O 1
ATOM 708 N N . GLY A 1 92 ? -2.833 0.185 -9.168 1.00 85.12 92 GLY A N 1
ATOM 709 C CA . GLY A 1 92 ? -1.776 0.458 -10.128 1.00 85.12 92 GLY A CA 1
ATOM 710 C C . GLY A 1 92 ? -2.298 1.257 -11.323 1.00 85.12 92 GLY A C 1
ATOM 711 O O . GLY A 1 92 ? -3.478 1.587 -11.438 1.00 85.12 92 GLY A O 1
ATOM 712 N N . LYS A 1 93 ? -1.399 1.564 -12.262 1.00 76.44 93 LYS A N 1
ATOM 713 C CA . LYS A 1 93 ? -1.743 2.320 -13.478 1.00 76.44 93 LYS A CA 1
ATOM 714 C C . LYS A 1 93 ? -2.648 1.532 -14.434 1.00 76.44 93 LYS A C 1
ATOM 716 O O . LYS A 1 93 ? -3.412 2.131 -15.185 1.00 76.44 93 LYS A O 1
ATOM 721 N N . THR A 1 94 ? -2.516 0.208 -14.450 1.00 76.88 94 THR A N 1
ATOM 722 C CA . THR A 1 94 ? -3.180 -0.687 -15.416 1.00 76.88 94 THR A CA 1
ATOM 723 C C . THR A 1 94 ? -4.048 -1.754 -14.765 1.00 76.88 94 THR A C 1
ATOM 725 O O . THR A 1 94 ? -4.792 -2.449 -15.451 1.00 76.88 94 THR A O 1
ATOM 728 N N . ASP A 1 95 ? -3.934 -1.909 -13.456 1.00 82.25 95 ASP A N 1
ATOM 729 C CA . ASP A 1 95 ? -4.482 -3.013 -12.694 1.00 82.25 95 ASP A CA 1
ATOM 730 C C . ASP A 1 95 ? -4.790 -2.562 -11.270 1.00 82.25 95 ASP A C 1
ATOM 732 O O . ASP A 1 95 ? -4.180 -1.637 -10.741 1.00 82.25 95 ASP A O 1
ATOM 736 N N . SER A 1 96 ? -5.752 -3.227 -10.645 1.00 88.44 96 SER A N 1
ATOM 737 C CA . SER A 1 96 ? -6.015 -3.094 -9.221 1.00 88.44 96 SER A CA 1
ATOM 738 C C . SER A 1 96 ? -6.206 -4.472 -8.614 1.00 88.44 96 SER A C 1
ATOM 740 O O . SER A 1 96 ? -6.658 -5.423 -9.266 1.00 88.44 96 SER A O 1
ATOM 742 N N . PHE A 1 97 ? -5.824 -4.603 -7.353 1.00 90.25 97 PHE A N 1
ATOM 743 C CA . PHE A 1 97 ? -6.009 -5.842 -6.619 1.00 90.25 97 PHE A CA 1
ATOM 744 C C . PHE A 1 97 ? -6.261 -5.568 -5.146 1.00 90.25 97 PHE A C 1
ATOM 746 O O . PHE A 1 97 ? -5.835 -4.557 -4.594 1.00 90.25 97 PHE A O 1
ATOM 753 N N . THR A 1 98 ? -6.970 -6.498 -4.517 1.00 92.69 98 THR A N 1
ATOM 754 C CA . THR A 1 98 ? -7.358 -6.410 -3.114 1.00 92.69 98 THR A CA 1
ATOM 755 C C . THR A 1 98 ? -6.689 -7.526 -2.328 1.00 92.69 98 THR A C 1
ATOM 757 O O . THR A 1 98 ? -6.674 -8.679 -2.761 1.00 92.69 98 THR A O 1
ATOM 760 N N . LEU A 1 99 ? -6.147 -7.166 -1.171 1.00 92.38 99 LEU A N 1
ATOM 761 C CA . LEU A 1 99 ? -5.503 -8.037 -0.202 1.00 92.38 99 LEU A CA 1
ATOM 762 C C . LEU A 1 99 ? -6.361 -8.084 1.058 1.00 92.38 99 LEU A C 1
ATOM 764 O O . LEU A 1 99 ? -6.892 -7.059 1.492 1.00 92.38 99 LEU A O 1
ATOM 768 N N . LYS A 1 100 ? -6.459 -9.261 1.673 1.00 92.88 100 LYS A N 1
ATOM 769 C CA . LYS A 1 100 ? -7.025 -9.391 3.016 1.00 92.88 100 LYS A CA 1
ATOM 770 C C . LYS A 1 100 ? -6.020 -8.868 4.034 1.00 92.88 100 LYS A C 1
ATOM 772 O O . LYS A 1 100 ? -4.833 -9.159 3.916 1.00 92.88 100 LYS A O 1
ATOM 777 N N . VAL A 1 101 ? -6.496 -8.109 5.019 1.00 92.25 101 VAL A N 1
ATOM 778 C CA . VAL A 1 101 ? -5.645 -7.670 6.129 1.00 92.25 101 VAL A CA 1
ATOM 779 C C . VAL A 1 101 ? -5.561 -8.789 7.153 1.00 92.25 101 VAL A C 1
ATOM 781 O O . VAL A 1 101 ? -6.568 -9.201 7.731 1.00 92.25 101 VAL A O 1
ATOM 784 N N . GLU A 1 102 ? -4.351 -9.280 7.373 1.00 89.12 102 GLU A N 1
ATOM 785 C CA . GLU A 1 102 ? -4.075 -10.326 8.349 1.00 89.12 102 GLU A CA 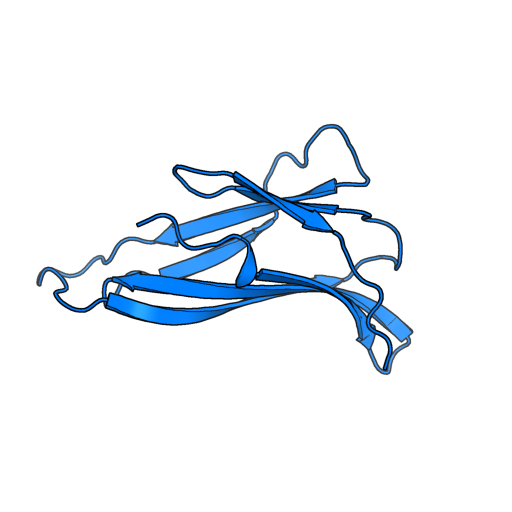1
ATOM 786 C C . GLU A 1 102 ? -3.814 -9.721 9.735 1.00 89.12 102 GLU A C 1
ATOM 788 O O . GLU A 1 102 ? -3.271 -8.623 9.878 1.00 89.12 102 GLU A O 1
ATOM 793 N N . ALA A 1 103 ? -4.187 -10.444 10.790 1.00 72.62 103 ALA A N 1
ATOM 794 C CA . ALA A 1 103 ? -3.648 -10.157 12.112 1.00 72.62 103 ALA A CA 1
ATOM 795 C C . ALA A 1 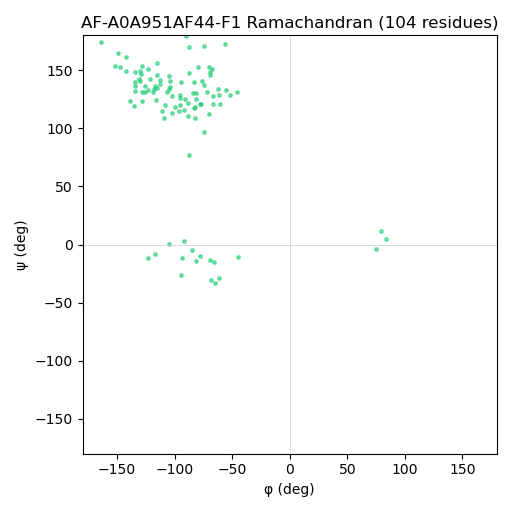103 ? -2.240 -10.750 12.162 1.00 72.62 103 ALA A C 1
ATOM 797 O O . ALA A 1 103 ? -2.090 -11.956 11.966 1.00 72.62 103 ALA A O 1
ATOM 798 N N . ASP A 1 104 ? -1.221 -9.929 12.404 1.00 68.19 104 ASP A N 1
ATOM 799 C CA . ASP A 1 104 ? 0.124 -10.462 12.582 1.00 68.19 104 ASP A CA 1
ATOM 800 C C . ASP A 1 104 ? 0.168 -11.214 13.914 1.00 68.19 104 ASP A C 1
ATOM 802 O O . ASP A 1 104 ? -0.066 -10.648 14.987 1.00 68.19 104 ASP A O 1
ATOM 806 N N . ALA A 1 105 ? 0.327 -12.532 13.818 1.00 46.91 105 ALA A N 1
ATOM 807 C CA . ALA A 1 105 ? 0.428 -13.429 14.955 1.00 46.91 105 ALA A CA 1
ATOM 808 C C . ALA A 1 105 ? 1.900 -13.493 15.372 1.00 46.91 105 ALA A C 1
ATOM 810 O O . ALA A 1 105 ? 2.605 -14.438 15.022 1.00 46.91 105 ALA A O 1
ATOM 811 N N . HIS A 1 106 ? 2.358 -12.451 16.062 1.00 45.69 106 HIS A N 1
ATOM 812 C CA . HIS A 1 106 ? 3.599 -12.493 16.830 1.00 45.69 106 HIS A CA 1
ATOM 813 C C . HIS A 1 106 ? 3.314 -12.870 18.283 1.00 45.69 106 HIS A C 1
ATOM 815 O O . HIS A 1 106 ? 2.367 -12.295 18.872 1.00 45.69 106 HIS A O 1
#

pLD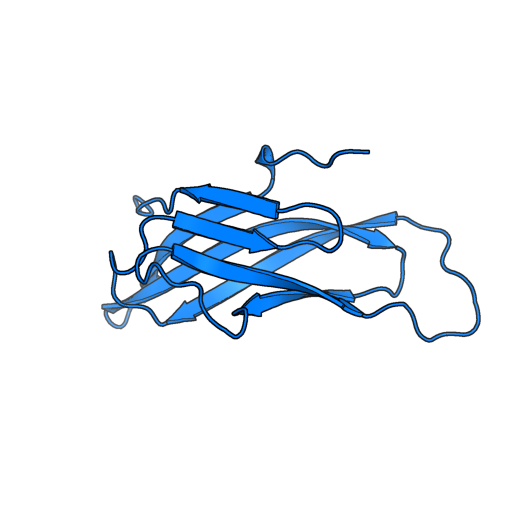DT: mean 83.59, std 13.26, range [34.72, 95.31]

Radius of gyration: 15.2 Å; Cα contacts (8 Å, |Δi|>4): 211; chains: 1; bounding box: 37×26×44 Å

Nearest PDB structures (foldseek):
  3qwn-assembly10_J  TM=3.894E-01  e=1.214E+00  Bacteroides caccae ATCC 43185
  3qwn-assembly16_G  TM=3.862E-01  e=1.863E+00  Bacteroides caccae ATCC 43185